Protein AF-A0A2V6IWJ3-F1 (afdb_monomer_lite)

Foldseek 3Di:
DDPVVVVVVVVVVVVVPPDPPCPPPFPKDKDKDKDQAAPPGDDDDDDDDDDDDDDDDPDRMDIDIDIDTDDDD

Structure (mmCIF, N/CA/C/O backbone):
data_AF-A0A2V6IWJ3-F1
#
_entry.id   AF-A0A2V6IWJ3-F1
#
loop_
_atom_site.group_PDB
_atom_site.id
_atom_site.type_symbol
_atom_site.label_atom_id
_atom_site.label_alt_id
_atom_site.label_comp_id
_atom_site.label_asym_id
_atom_site.label_entity_id
_atom_site.label_seq_id
_atom_site.pdbx_PDB_ins_code
_atom_site.Cartn_x
_atom_site.Cartn_y
_atom_site.Cartn_z
_atom_site.occupancy
_atom_site.B_iso_or_equiv
_atom_site.auth_seq_id
_atom_site.auth_comp_id
_atom_site.auth_asym_id
_atom_site.auth_atom_id
_atom_site.pdbx_PDB_model_num
ATOM 1 N N . MET A 1 1 ? 19.502 22.841 -63.345 1.00 52.03 1 MET A N 1
ATOM 2 C CA . MET A 1 1 ? 19.152 22.217 -62.048 1.00 52.03 1 MET A CA 1
ATOM 3 C C . MET A 1 1 ? 18.790 23.331 -61.078 1.00 52.03 1 MET A C 1
ATOM 5 O O . MET A 1 1 ? 19.635 24.170 -60.789 1.00 52.03 1 MET A O 1
ATOM 9 N N . ASN A 1 2 ? 17.512 23.435 -60.707 1.00 54.34 2 ASN A N 1
ATOM 10 C CA . ASN A 1 2 ? 16.974 24.610 -60.019 1.00 54.34 2 ASN A CA 1
ATOM 11 C C . ASN A 1 2 ? 17.433 24.619 -58.554 1.00 54.34 2 ASN A C 1
ATOM 13 O O . ASN A 1 2 ? 17.055 23.735 -57.790 1.00 54.34 2 ASN A O 1
ATOM 17 N N . LYS A 1 3 ? 18.235 25.618 -58.159 1.00 58.31 3 LYS A N 1
ATOM 18 C CA . LYS A 1 3 ? 18.786 25.762 -56.793 1.00 58.31 3 LYS A CA 1
ATOM 19 C C . LYS A 1 3 ? 17.692 25.753 -55.713 1.00 58.31 3 LYS A C 1
ATOM 21 O O . LYS A 1 3 ? 17.912 25.272 -54.610 1.00 58.31 3 LYS A O 1
ATOM 26 N N . ILE A 1 4 ? 16.497 26.215 -56.083 1.00 65.56 4 ILE A N 1
ATOM 27 C CA . ILE A 1 4 ? 15.293 26.238 -55.244 1.00 65.56 4 ILE A CA 1
ATOM 28 C C . ILE A 1 4 ? 14.777 24.817 -54.971 1.00 65.56 4 ILE A C 1
ATOM 30 O O . ILE A 1 4 ? 14.423 24.503 -53.842 1.00 65.56 4 ILE A O 1
ATOM 34 N N . ALA A 1 5 ? 14.801 23.926 -55.967 1.00 60.28 5 ALA A N 1
ATOM 35 C CA . ALA A 1 5 ? 14.351 22.545 -55.796 1.00 60.28 5 ALA A CA 1
ATOM 36 C C . ALA A 1 5 ? 15.263 21.766 -54.833 1.00 60.28 5 ALA A C 1
ATOM 38 O O . ALA A 1 5 ? 14.784 20.965 -54.038 1.00 60.28 5 ALA A O 1
ATOM 39 N N . LEU A 1 6 ? 16.570 22.050 -54.857 1.00 58.72 6 LEU A N 1
ATOM 40 C CA . LEU A 1 6 ? 17.541 21.402 -53.974 1.00 58.72 6 LEU A CA 1
ATOM 41 C C . LEU A 1 6 ? 17.371 21.835 -52.505 1.00 58.72 6 LEU A C 1
ATOM 43 O O . LEU A 1 6 ? 17.477 21.003 -51.609 1.00 58.72 6 LEU A O 1
ATOM 47 N N . ALA A 1 7 ? 17.041 23.110 -52.268 1.00 60.75 7 ALA A N 1
ATOM 48 C CA . ALA A 1 7 ? 16.808 23.655 -50.928 1.00 60.75 7 ALA A CA 1
ATOM 49 C C . ALA A 1 7 ? 15.499 23.150 -50.287 1.00 60.75 7 ALA A C 1
ATOM 51 O O . ALA A 1 7 ? 15.438 22.924 -49.080 1.00 60.75 7 ALA A O 1
ATOM 52 N N . VAL A 1 8 ? 14.452 22.931 -51.089 1.00 60.53 8 VAL A N 1
ATOM 53 C CA . VAL A 1 8 ? 13.167 22.401 -50.593 1.00 60.53 8 VAL A CA 1
ATOM 54 C C . VAL A 1 8 ? 13.302 20.933 -50.175 1.00 60.53 8 VAL A C 1
ATOM 56 O O . VAL A 1 8 ? 12.764 20.534 -49.144 1.00 60.53 8 VAL A O 1
ATOM 59 N N . ILE A 1 9 ? 14.084 20.144 -50.917 1.00 60.84 9 ILE A N 1
ATOM 60 C CA . ILE A 1 9 ? 14.346 18.734 -50.590 1.00 60.84 9 ILE A CA 1
ATOM 61 C C . ILE A 1 9 ? 15.167 18.609 -49.297 1.00 60.84 9 ILE A C 1
ATOM 63 O O . ILE A 1 9 ? 14.887 17.731 -48.481 1.00 60.84 9 ILE A O 1
ATOM 67 N N . SER A 1 10 ? 16.134 19.504 -49.057 1.00 60.00 10 SER A N 1
ATOM 68 C CA . SER A 1 10 ? 16.943 19.466 -47.832 1.00 60.00 10 SER A CA 1
ATOM 69 C C . SER A 1 10 ? 16.164 19.870 -46.575 1.00 60.00 10 SER A C 1
ATOM 71 O O . SER A 1 10 ? 16.441 19.334 -45.505 1.00 60.00 10 SER A O 1
ATOM 73 N N . LEU A 1 11 ? 15.172 20.767 -46.686 1.00 56.94 11 LEU A N 1
ATOM 74 C CA . LEU A 1 11 ? 14.286 21.099 -45.560 1.00 56.94 11 LEU A CA 1
ATOM 75 C C . LEU A 1 11 ? 13.306 19.964 -45.225 1.00 56.94 11 LEU A C 1
ATOM 77 O O . LEU A 1 11 ? 13.035 19.730 -44.050 1.00 56.94 11 LEU A O 1
ATOM 81 N N . PHE A 1 12 ? 12.803 19.239 -46.228 1.00 56.94 12 PHE A N 1
ATOM 82 C CA . PHE A 1 12 ? 11.892 18.110 -45.998 1.00 56.94 12 PHE A CA 1
ATOM 83 C C . PHE A 1 12 ? 12.613 16.863 -45.463 1.00 56.94 12 PHE A C 1
ATOM 85 O O . PHE A 1 12 ? 12.068 16.154 -44.621 1.00 56.94 12 PHE A O 1
ATOM 92 N N . GLY A 1 13 ? 13.852 16.612 -45.902 1.00 57.81 13 GLY A N 1
ATOM 93 C CA . GLY A 1 13 ? 14.647 15.473 -45.428 1.00 57.81 13 GLY A CA 1
ATOM 94 C C . GLY A 1 13 ? 15.095 15.586 -43.966 1.00 57.81 13 GLY A C 1
ATOM 95 O O . GLY A 1 13 ? 15.213 14.572 -43.286 1.00 57.81 13 GLY A O 1
ATOM 96 N N . GLY A 1 14 ? 15.311 16.805 -43.457 1.00 56.53 14 GLY A N 1
ATOM 97 C CA . GLY A 1 14 ? 15.777 17.032 -42.082 1.00 56.53 14 GLY A CA 1
ATOM 98 C C . GLY A 1 14 ? 14.718 16.795 -40.997 1.00 56.53 14 GLY A C 1
ATOM 99 O O . GLY A 1 14 ? 15.067 16.439 -39.875 1.00 56.53 14 GLY A O 1
ATOM 100 N N . LEU A 1 15 ? 13.430 16.941 -41.326 1.00 56.22 15 LEU A N 1
ATOM 101 C CA . LEU A 1 15 ? 12.321 16.772 -40.376 1.00 56.22 15 LEU A CA 1
ATOM 102 C C . LEU A 1 15 ? 11.961 15.302 -40.103 1.00 56.22 15 LEU A C 1
ATOM 104 O O . LEU A 1 15 ? 11.296 15.018 -39.112 1.00 56.22 15 LEU A O 1
ATOM 108 N N . LEU A 1 16 ? 12.421 14.367 -40.940 1.00 57.41 16 LEU A N 1
ATOM 109 C CA . LEU A 1 16 ? 12.158 12.931 -40.776 1.00 57.41 16 LEU A CA 1
ATOM 110 C C . LEU A 1 16 ? 13.129 12.234 -39.810 1.00 57.41 16 LEU A C 1
ATOM 112 O O . LEU A 1 16 ? 12.898 11.090 -39.437 1.00 57.41 16 LEU A O 1
ATOM 116 N N . PHE A 1 17 ? 14.187 12.922 -39.371 1.00 55.69 17 PHE A N 1
ATOM 117 C CA . PHE A 1 17 ? 15.125 12.428 -38.356 1.00 55.69 17 PHE A CA 1
ATOM 118 C C . PHE A 1 17 ? 14.878 13.055 -36.981 1.00 55.69 17 PHE A C 1
ATOM 120 O O . PHE A 1 17 ? 15.797 13.144 -36.163 1.00 55.69 17 PHE A O 1
ATOM 127 N N . ALA A 1 18 ? 13.645 13.502 -36.715 1.00 59.81 18 ALA A N 1
ATOM 128 C CA . ALA A 1 18 ? 13.212 13.823 -35.365 1.00 59.81 18 ALA A CA 1
ATOM 129 C C . ALA A 1 18 ? 13.339 12.552 -34.515 1.00 59.81 18 ALA A C 1
ATOM 131 O O . ALA A 1 18 ? 12.502 11.658 -34.553 1.00 59.81 18 ALA A O 1
ATOM 132 N N . LYS A 1 19 ? 14.475 12.464 -33.823 1.00 55.91 19 LYS A N 1
ATOM 133 C CA . LYS A 1 19 ? 14.861 11.424 -32.881 1.00 55.91 19 LYS A CA 1
ATOM 134 C C . LYS A 1 19 ? 13.667 11.113 -31.983 1.00 55.91 19 LYS A C 1
ATOM 136 O O . LYS A 1 19 ? 13.305 11.944 -31.152 1.00 55.91 19 LYS A O 1
ATOM 141 N N . GLU A 1 20 ? 13.085 9.927 -32.142 1.00 57.38 20 GLU A N 1
ATOM 142 C CA . GLU A 1 20 ? 12.218 9.330 -31.132 1.00 57.38 20 GLU A CA 1
ATOM 143 C C . GLU A 1 20 ? 13.081 9.155 -29.882 1.00 57.38 20 GLU A C 1
ATOM 145 O O . GLU A 1 20 ? 13.851 8.206 -29.728 1.00 57.38 20 GLU A O 1
ATOM 150 N N . GLY A 1 21 ? 13.056 10.169 -29.021 1.00 54.12 21 GLY A N 1
ATOM 151 C CA . GLY A 1 21 ? 13.549 10.048 -27.669 1.00 54.12 21 GLY A CA 1
ATOM 152 C C . GLY A 1 21 ? 12.644 9.041 -26.992 1.00 54.12 21 GLY A C 1
ATOM 153 O O . GLY A 1 21 ? 11.567 9.407 -26.538 1.00 54.12 21 GLY A O 1
ATOM 154 N N . SER A 1 22 ? 13.074 7.780 -26.972 1.00 58.31 22 SER A N 1
ATOM 155 C CA . SER A 1 22 ? 12.558 6.759 -26.071 1.00 58.31 22 SER A CA 1
ATOM 156 C C . SER A 1 22 ? 12.766 7.273 -24.648 1.00 58.31 22 SER A C 1
ATOM 158 O O . SER A 1 22 ? 13.777 6.982 -24.009 1.00 58.31 22 SER A O 1
ATOM 160 N N . ALA A 1 23 ? 11.839 8.099 -24.166 1.00 57.41 23 ALA A N 1
ATOM 161 C CA . ALA A 1 23 ? 11.611 8.263 -22.749 1.00 57.41 23 ALA A CA 1
ATOM 162 C C . ALA A 1 23 ? 11.177 6.876 -22.293 1.00 57.41 23 ALA A C 1
ATOM 164 O O . ALA A 1 23 ? 10.041 6.484 -22.538 1.00 57.41 23 ALA A O 1
ATOM 165 N N . GLY A 1 24 ? 12.130 6.089 -21.786 1.00 58.50 24 GLY A N 1
ATOM 166 C CA . GLY A 1 24 ? 11.848 4.771 -21.244 1.00 58.50 24 GLY A CA 1
ATOM 167 C C . GLY A 1 24 ? 10.770 4.954 -20.194 1.00 58.50 24 GLY A C 1
ATOM 168 O O . GLY A 1 24 ? 11.033 5.520 -19.133 1.00 58.50 24 GLY A O 1
ATOM 169 N N . GLU A 1 25 ? 9.538 4.591 -20.542 1.00 59.44 25 GLU A N 1
ATOM 170 C CA . GLU A 1 25 ? 8.429 4.647 -19.611 1.00 59.44 25 GLU A CA 1
ATOM 171 C C . GLU A 1 25 ? 8.823 3.750 -18.444 1.00 59.44 25 GLU A C 1
ATOM 173 O O . GLU A 1 25 ? 9.170 2.581 -18.630 1.00 59.44 25 GLU A O 1
ATOM 178 N N . VAL A 1 26 ? 8.861 4.326 -17.242 1.00 62.50 26 VAL A N 1
ATOM 179 C CA . VAL A 1 26 ? 9.128 3.553 -16.034 1.00 62.50 26 VAL A CA 1
ATOM 180 C C . VAL A 1 26 ? 7.993 2.547 -15.937 1.00 62.50 26 VAL A C 1
ATOM 182 O O . VAL A 1 26 ? 6.848 2.927 -15.698 1.00 62.50 26 VAL A O 1
ATOM 185 N N . LEU A 1 27 ? 8.305 1.275 -16.180 1.00 67.75 27 LEU A N 1
ATOM 186 C CA . LEU A 1 27 ? 7.337 0.195 -16.065 1.00 67.75 27 LEU A CA 1
ATOM 187 C C . LEU A 1 27 ? 6.945 0.110 -14.589 1.00 67.75 27 LEU A C 1
ATOM 189 O O . LEU A 1 27 ? 7.728 -0.351 -13.755 1.00 67.75 27 LEU A O 1
ATOM 193 N N . GLU A 1 2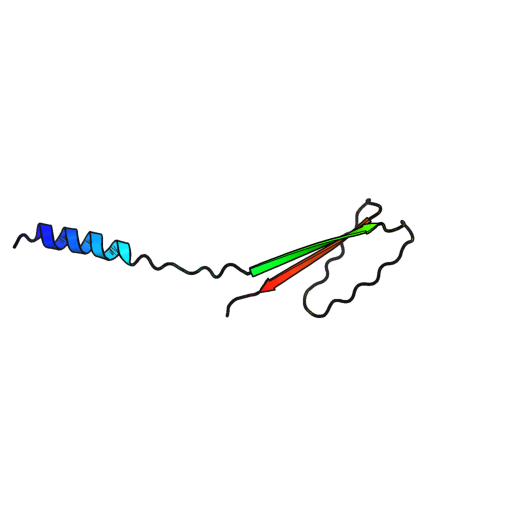8 ? 5.761 0.627 -14.276 1.00 70.69 28 GLU A N 1
ATOM 194 C CA . GLU A 1 28 ? 5.193 0.661 -12.936 1.00 70.69 28 GLU A CA 1
ATOM 195 C C . GLU A 1 28 ? 4.055 -0.358 -12.842 1.00 70.69 28 GLU A C 1
ATOM 197 O O . GLU A 1 28 ? 3.076 -0.283 -13.581 1.00 70.69 28 GLU A O 1
ATOM 202 N N . ASP A 1 29 ? 4.197 -1.323 -11.937 1.00 74.88 29 ASP A N 1
ATOM 203 C CA . ASP A 1 29 ? 3.150 -2.282 -11.592 1.00 74.88 29 ASP A CA 1
ATOM 204 C C . ASP A 1 29 ? 2.597 -1.937 -10.206 1.00 74.88 29 ASP A C 1
ATOM 206 O O . ASP A 1 29 ? 3.349 -1.877 -9.226 1.00 74.88 29 ASP A O 1
ATOM 210 N N . VAL A 1 30 ? 1.289 -1.675 -10.132 1.00 79.00 30 VAL A N 1
ATOM 211 C CA . VAL A 1 30 ? 0.592 -1.300 -8.896 1.00 79.00 30 VAL A CA 1
ATOM 212 C C . VAL A 1 30 ? -0.349 -2.425 -8.493 1.00 79.00 30 VAL A C 1
ATOM 214 O O . VAL A 1 30 ? -1.367 -2.675 -9.138 1.00 79.00 30 VAL A O 1
ATOM 217 N N . VAL A 1 31 ? -0.043 -3.076 -7.374 1.00 80.62 31 VAL A N 1
ATOM 218 C CA . VAL A 1 31 ? -0.894 -4.110 -6.787 1.00 80.62 31 VAL A CA 1
ATOM 219 C C . VAL A 1 31 ? -1.605 -3.536 -5.571 1.00 80.62 31 VAL A C 1
ATOM 221 O O . VAL A 1 31 ? -0.987 -3.271 -4.540 1.00 80.62 31 VAL A O 1
ATOM 224 N N . GLU A 1 32 ? -2.926 -3.388 -5.676 1.00 85.88 32 GLU A N 1
ATOM 225 C CA . GLU A 1 32 ? -3.779 -3.006 -4.553 1.00 85.88 32 GLU A CA 1
ATOM 226 C C . GLU A 1 32 ? -4.493 -4.221 -3.958 1.00 85.88 32 GLU A C 1
ATOM 228 O O . GLU A 1 32 ? -5.136 -5.007 -4.662 1.00 85.88 32 GLU A O 1
ATOM 233 N N . ARG A 1 33 ? -4.427 -4.360 -2.634 1.00 83.25 33 ARG A N 1
ATOM 234 C CA . ARG A 1 33 ? -5.201 -5.351 -1.880 1.00 83.25 33 ARG A CA 1
ATOM 235 C C . ARG A 1 33 ? -5.849 -4.698 -0.672 1.00 83.25 33 ARG A C 1
ATOM 237 O O . ARG A 1 33 ? -5.232 -3.880 0.003 1.00 83.25 33 ARG A O 1
ATOM 244 N N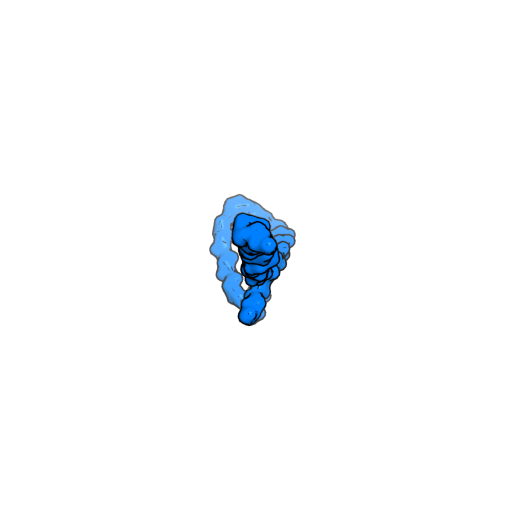 . ARG A 1 34 ? -7.098 -5.073 -0.405 1.00 84.69 34 ARG A N 1
ATOM 245 C CA . ARG A 1 34 ? -7.856 -4.611 0.758 1.00 84.69 34 ARG A CA 1
ATOM 246 C C . ARG A 1 34 ? -8.194 -5.795 1.634 1.00 84.69 34 ARG A C 1
ATOM 248 O O . ARG A 1 34 ? -8.645 -6.825 1.131 1.00 84.69 34 ARG A O 1
ATOM 255 N N . PHE A 1 35 ? -7.975 -5.623 2.925 1.00 83.38 35 PHE A N 1
ATOM 256 C CA . PHE A 1 35 ? -8.291 -6.615 3.932 1.00 83.38 35 PHE A CA 1
ATOM 257 C C . PHE A 1 35 ? -9.148 -5.939 5.001 1.00 83.38 35 PHE A C 1
ATOM 259 O O . PHE A 1 35 ? -8.729 -4.903 5.521 1.00 83.38 35 PHE A O 1
ATOM 266 N N . PRO A 1 36 ? -10.335 -6.479 5.331 1.00 83.62 36 PRO A N 1
ATOM 267 C CA . PRO A 1 36 ? -11.074 -5.991 6.484 1.00 83.62 36 PRO A CA 1
ATOM 268 C C . PRO A 1 36 ? -10.208 -6.199 7.729 1.00 83.62 36 PRO A C 1
ATOM 270 O O . PRO A 1 36 ? -9.615 -7.269 7.899 1.00 83.62 36 PRO A O 1
ATOM 273 N N . LEU A 1 37 ? -10.114 -5.180 8.578 1.00 81.50 37 LEU A N 1
ATOM 274 C CA . LEU A 1 37 ? -9.364 -5.262 9.824 1.00 81.50 37 LEU A CA 1
ATOM 275 C C . LEU A 1 37 ? -10.232 -4.710 10.948 1.00 81.50 37 LEU A C 1
ATOM 277 O O . LEU A 1 37 ? -10.727 -3.588 10.873 1.00 81.50 37 LEU A O 1
ATOM 281 N N . ASP A 1 38 ? -10.412 -5.519 11.988 1.00 82.62 38 ASP A N 1
ATOM 282 C CA . ASP A 1 38 ? -11.033 -5.068 13.228 1.00 82.62 38 ASP A CA 1
ATOM 283 C C . ASP A 1 38 ? -10.233 -3.885 13.816 1.00 82.62 38 ASP A C 1
ATOM 285 O O . ASP A 1 38 ? -9.008 -3.866 13.672 1.00 82.62 38 ASP A O 1
ATOM 289 N N . PRO A 1 39 ? -10.862 -2.918 14.508 1.00 79.88 39 PRO A N 1
ATOM 290 C CA . PRO A 1 39 ? -10.149 -1.804 15.141 1.00 79.88 3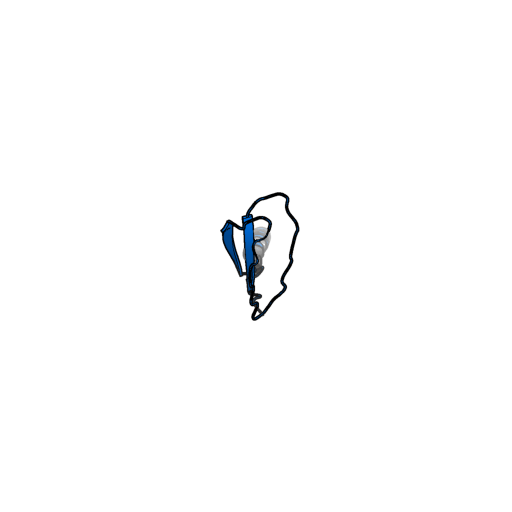9 PRO A CA 1
ATOM 291 C C . PRO A 1 39 ? -9.025 -2.223 16.105 1.00 79.88 39 PRO A C 1
ATOM 293 O O . PRO A 1 39 ? -8.085 -1.464 16.325 1.00 79.88 39 PRO A O 1
ATOM 296 N N . SER A 1 40 ? -9.113 -3.424 16.680 1.00 83.19 40 SER A N 1
ATOM 297 C CA . SER A 1 40 ? -8.078 -4.033 17.529 1.00 83.19 40 SER A CA 1
ATOM 298 C C . SER A 1 40 ? -7.230 -5.090 16.806 1.00 83.19 40 SER A C 1
ATOM 300 O O . SER A 1 40 ? -6.354 -5.721 17.401 1.00 83.19 40 SER A O 1
ATOM 302 N N . GLY A 1 41 ? -7.493 -5.296 15.516 1.00 81.75 41 GLY A N 1
ATOM 303 C CA . GLY A 1 41 ? -6.829 -6.273 14.674 1.00 81.75 41 GLY A CA 1
ATOM 304 C C . GLY A 1 41 ? -5.357 -5.947 14.452 1.00 81.75 41 GLY A C 1
ATOM 305 O O . GLY A 1 41 ? -4.913 -4.802 14.492 1.00 81.75 41 GLY A O 1
ATOM 306 N N . THR A 1 42 ? -4.571 -6.986 14.194 1.00 84.06 42 THR A N 1
ATOM 307 C CA . THR A 1 42 ? -3.149 -6.856 13.865 1.00 84.06 42 THR A CA 1
ATOM 308 C C . THR A 1 42 ? -2.906 -7.426 12.476 1.00 84.06 42 THR A C 1
ATOM 310 O O . THR A 1 42 ? -3.462 -8.467 12.127 1.00 84.06 42 THR A O 1
ATOM 313 N N . PHE A 1 43 ? -2.050 -6.776 11.690 1.00 82.81 43 PHE A N 1
ATOM 314 C CA . PHE A 1 43 ? -1.577 -7.308 10.414 1.00 82.81 43 PHE A CA 1
ATOM 315 C C . PHE A 1 43 ? -0.053 -7.456 10.431 1.00 82.81 43 PHE A C 1
ATOM 317 O O . PHE A 1 43 ? 0.648 -6.763 11.167 1.00 82.81 43 PHE A O 1
ATOM 324 N N . SER A 1 44 ? 0.465 -8.381 9.623 1.00 83.81 44 SER A N 1
ATOM 325 C CA . SER A 1 44 ? 1.902 -8.589 9.440 1.00 83.81 44 SER A CA 1
ATOM 326 C C . SER A 1 44 ? 2.273 -8.286 7.994 1.00 83.81 44 SER A C 1
ATOM 328 O O . SER A 1 44 ? 1.612 -8.760 7.070 1.00 83.81 44 SER A O 1
ATOM 330 N N . LEU A 1 45 ? 3.331 -7.501 7.799 1.00 83.88 45 LEU 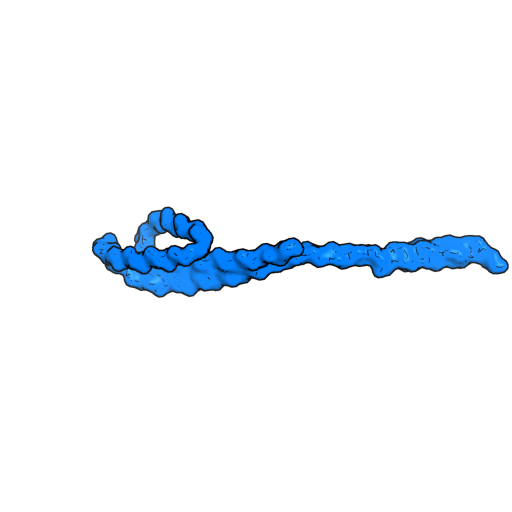A N 1
ATOM 331 C CA . LEU A 1 45 ? 3.863 -7.143 6.489 1.00 83.88 45 LEU A CA 1
ATOM 332 C C . LEU A 1 45 ? 5.334 -7.562 6.414 1.00 83.88 45 LEU A C 1
ATOM 334 O O . LEU A 1 45 ? 6.116 -7.278 7.321 1.00 83.88 45 LEU A O 1
ATOM 338 N N . ARG A 1 46 ? 5.722 -8.201 5.309 1.00 85.38 46 ARG A N 1
ATOM 339 C CA . ARG A 1 46 ? 7.120 -8.484 4.973 1.00 85.38 46 ARG A CA 1
ATOM 340 C C . ARG A 1 46 ? 7.438 -7.855 3.621 1.00 85.38 46 ARG A C 1
ATOM 342 O O . ARG A 1 46 ? 6.907 -8.300 2.610 1.00 85.38 46 ARG A O 1
ATOM 349 N N . ALA A 1 47 ? 8.317 -6.858 3.615 1.00 81.88 47 ALA A N 1
ATOM 350 C CA . ALA A 1 47 ? 8.908 -6.306 2.400 1.00 81.88 47 ALA A CA 1
ATOM 351 C C . ALA A 1 47 ? 10.282 -6.951 2.153 1.00 81.88 47 ALA A C 1
ATOM 353 O O . ALA A 1 47 ? 11.001 -7.250 3.106 1.00 81.88 47 ALA A O 1
ATOM 354 N N . ILE A 1 48 ? 10.617 -7.208 0.886 1.00 81.81 48 ILE A N 1
ATOM 355 C CA . ILE A 1 48 ? 11.916 -7.776 0.477 1.00 81.81 48 ILE A CA 1
ATOM 356 C C . ILE A 1 48 ? 12.817 -6.675 -0.094 1.00 81.81 48 ILE A C 1
ATOM 358 O O . ILE A 1 48 ? 13.995 -6.626 0.236 1.00 81.81 48 ILE A O 1
ATOM 362 N N . ASP A 1 49 ? 12.249 -5.793 -0.917 1.00 77.62 49 ASP A N 1
ATOM 363 C CA . ASP A 1 49 ? 12.933 -4.675 -1.565 1.00 77.62 49 ASP A CA 1
ATOM 364 C C . ASP A 1 49 ? 11.938 -3.514 -1.747 1.00 77.62 49 ASP A C 1
ATOM 366 O O . ASP A 1 49 ? 10.768 -3.757 -2.065 1.00 77.62 49 ASP A O 1
ATOM 370 N N . GLY A 1 50 ? 12.383 -2.279 -1.510 1.00 78.75 50 GLY A N 1
ATOM 371 C CA . GLY A 1 50 ? 11.570 -1.059 -1.584 1.00 78.75 50 GLY A CA 1
ATOM 372 C C . GLY A 1 50 ? 11.228 -0.398 -0.241 1.00 78.75 50 GLY A C 1
ATOM 373 O O . GLY A 1 50 ? 11.756 -0.743 0.817 1.00 78.75 50 GLY A O 1
ATOM 374 N N . THR A 1 51 ? 10.331 0.588 -0.301 1.00 82.44 51 THR A N 1
ATOM 375 C CA . THR A 1 51 ? 9.907 1.415 0.840 1.00 82.44 51 THR A CA 1
ATOM 376 C C . THR A 1 51 ? 8.498 1.034 1.281 1.00 82.44 51 THR A C 1
ATOM 378 O O . THR A 1 51 ? 7.622 0.812 0.448 1.00 82.44 51 THR A O 1
ATOM 381 N N . VAL A 1 52 ? 8.271 0.987 2.596 1.00 85.56 52 VAL A N 1
ATOM 382 C CA . VAL A 1 52 ? 6.939 0.807 3.185 1.00 85.56 52 VAL A CA 1
ATOM 383 C C . VAL A 1 52 ? 6.484 2.130 3.784 1.00 85.56 52 VAL A C 1
ATOM 385 O O . VAL A 1 52 ? 7.133 2.656 4.685 1.00 85.56 52 VAL A O 1
ATOM 388 N N . GLU A 1 53 ? 5.346 2.630 3.317 1.00 84.94 53 GLU A N 1
ATOM 389 C CA . GLU A 1 53 ? 4.679 3.804 3.875 1.00 84.94 53 GLU A CA 1
ATOM 390 C C . GLU A 1 53 ? 3.384 3.368 4.569 1.00 84.94 53 GLU A C 1
ATOM 392 O O . GLU A 1 53 ? 2.586 2.620 4.001 1.00 84.94 53 GLU A O 1
ATOM 397 N N . ILE A 1 54 ? 3.186 3.806 5.815 1.00 86.62 54 ILE A N 1
ATOM 398 C CA . ILE A 1 54 ? 1.999 3.482 6.615 1.00 86.62 54 ILE A CA 1
ATOM 399 C C . ILE A 1 54 ? 1.255 4.780 6.903 1.00 86.62 54 ILE A C 1
ATOM 401 O O . ILE A 1 54 ? 1.792 5.680 7.548 1.00 86.62 54 ILE A O 1
ATOM 405 N N . PHE A 1 55 ? 0.005 4.850 6.453 1.00 87.56 55 PHE A N 1
ATOM 406 C CA . PHE A 1 55 ? -0.880 5.988 6.672 1.00 87.56 55 PHE A CA 1
ATOM 407 C C . PHE A 1 55 ? -2.052 5.570 7.559 1.00 87.56 55 PHE A C 1
ATOM 409 O O . PHE A 1 55 ? -2.675 4.535 7.328 1.00 87.56 55 PHE A O 1
ATOM 416 N N . GLY A 1 56 ? -2.348 6.381 8.576 1.00 85.88 56 GLY A N 1
ATOM 417 C CA . GLY A 1 56 ? -3.553 6.216 9.385 1.00 85.88 56 GLY A CA 1
ATOM 418 C C . GLY A 1 56 ? -4.802 6.601 8.594 1.00 85.88 56 GLY A C 1
ATOM 419 O O . GLY A 1 56 ? -4.771 7.519 7.774 1.00 85.88 56 GLY A O 1
ATOM 420 N N . THR A 1 57 ? -5.903 5.901 8.843 1.00 86.31 57 THR A N 1
ATOM 421 C CA . THR A 1 57 ? -7.212 6.181 8.248 1.00 86.31 57 THR A CA 1
ATOM 422 C C . THR A 1 57 ? -8.313 5.856 9.253 1.00 86.31 57 THR A C 1
ATOM 424 O O . THR A 1 57 ? -8.114 5.022 10.133 1.00 86.31 57 THR A O 1
ATOM 427 N N . ASP A 1 58 ? -9.479 6.481 9.096 1.00 88.00 58 ASP A N 1
ATOM 428 C CA . ASP A 1 58 ? -10.666 6.223 9.921 1.00 88.00 58 ASP A CA 1
ATOM 429 C C . ASP A 1 58 ? -11.494 5.020 9.413 1.00 88.00 58 ASP A C 1
ATOM 431 O O . ASP A 1 58 ? -12.578 4.732 9.922 1.00 88.00 58 ASP A O 1
ATOM 435 N N . SER A 1 59 ? -11.019 4.313 8.379 1.00 83.56 59 SER A N 1
ATOM 436 C CA . SER A 1 59 ? -11.701 3.145 7.810 1.00 83.56 59 SER A CA 1
ATOM 437 C C . SER A 1 59 ? -11.422 1.855 8.592 1.00 83.56 59 SER A C 1
ATOM 439 O O . SER A 1 59 ? -10.311 1.647 9.069 1.00 83.56 59 SER A O 1
ATOM 441 N N . GLN A 1 60 ? -12.389 0.932 8.628 1.00 84.19 60 GLN A N 1
ATOM 442 C CA . GLN A 1 60 ? -12.234 -0.418 9.207 1.00 84.19 60 GLN A CA 1
ATOM 443 C C . GLN A 1 60 ? -11.586 -1.417 8.223 1.00 84.19 60 GLN A C 1
ATOM 445 O O . GLN A 1 60 ? -11.962 -2.589 8.135 1.00 84.19 60 GLN A O 1
ATOM 450 N N . GLU A 1 61 ? -10.638 -0.946 7.417 1.00 81.75 61 GLU A N 1
ATOM 451 C CA . GLU A 1 61 ? -9.904 -1.764 6.456 1.00 81.75 61 GLU A CA 1
ATOM 452 C C . GLU A 1 61 ? -8.426 -1.381 6.417 1.00 81.75 61 GLU A C 1
ATOM 454 O O . GLU A 1 61 ? -8.042 -0.236 6.653 1.00 81.75 61 GLU A O 1
ATOM 459 N N . VAL A 1 62 ? -7.587 -2.357 6.074 1.00 83.81 62 VAL A N 1
ATOM 460 C CA . VAL A 1 62 ? -6.201 -2.124 5.675 1.00 83.81 62 VAL A CA 1
ATOM 461 C C . VAL A 1 62 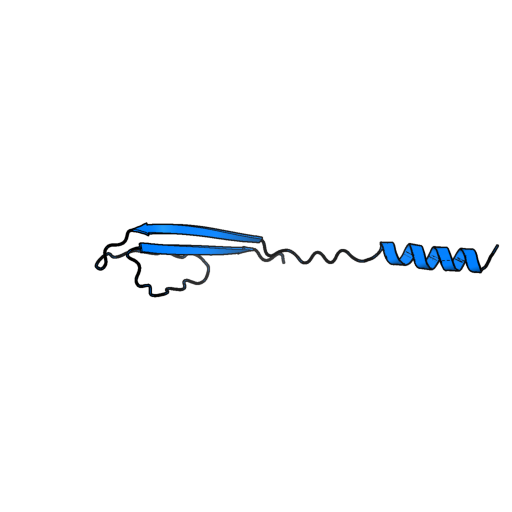? -6.126 -2.202 4.159 1.00 83.81 62 VAL A C 1
ATOM 463 O O . VAL A 1 62 ? -6.393 -3.249 3.559 1.00 83.81 62 VAL A O 1
ATOM 466 N N . LYS A 1 63 ? -5.718 -1.096 3.535 1.00 85.69 63 LYS A N 1
ATOM 467 C CA . LYS A 1 63 ? -5.379 -1.034 2.112 1.00 85.69 63 LYS A CA 1
ATOM 468 C C . LYS A 1 63 ? -3.862 -1.120 1.952 1.00 85.69 63 LYS A C 1
ATOM 470 O O . LYS A 1 63 ? -3.137 -0.242 2.407 1.00 85.69 63 LYS A O 1
ATOM 475 N N . ILE A 1 64 ? -3.393 -2.160 1.271 1.00 83.19 64 ILE A N 1
ATOM 476 C CA . ILE A 1 64 ? -1.988 -2.332 0.898 1.00 83.19 64 ILE A CA 1
ATOM 477 C C . ILE A 1 64 ? -1.848 -1.962 -0.575 1.00 83.19 64 ILE A C 1
ATOM 479 O O . ILE A 1 64 ? -2.528 -2.541 -1.425 1.00 83.19 64 ILE A O 1
ATOM 483 N N . VAL A 1 65 ? -0.967 -1.007 -0.865 1.00 82.12 65 VAL A N 1
ATOM 484 C CA . VAL A 1 65 ? -0.611 -0.590 -2.225 1.00 82.12 65 VAL A CA 1
ATOM 485 C C . VAL A 1 65 ? 0.869 -0.881 -2.422 1.00 82.12 65 VAL A C 1
ATOM 487 O O . VAL A 1 65 ? 1.715 -0.253 -1.791 1.00 82.12 65 VAL A O 1
ATOM 490 N N . ALA A 1 66 ? 1.183 -1.862 -3.261 1.00 81.56 66 ALA A N 1
ATOM 491 C CA . ALA A 1 66 ? 2.554 -2.172 -3.642 1.00 81.56 66 ALA A CA 1
ATOM 492 C C . ALA A 1 66 ? 2.834 -1.565 -5.015 1.00 81.56 66 ALA A C 1
ATOM 494 O O . ALA A 1 66 ? 2.143 -1.891 -5.977 1.00 81.56 66 ALA A O 1
ATOM 495 N N . VAL A 1 67 ? 3.842 -0.697 -5.096 1.00 80.44 67 VAL A N 1
ATOM 496 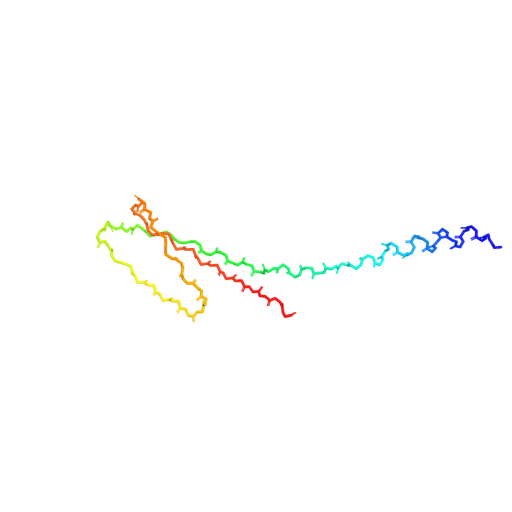C CA . VAL A 1 67 ? 4.256 -0.033 -6.335 1.00 80.44 67 VAL A CA 1
ATOM 497 C C . VAL A 1 67 ? 5.637 -0.545 -6.722 1.00 80.44 67 VAL A C 1
ATOM 499 O O . VAL A 1 67 ? 6.626 -0.251 -6.050 1.00 80.44 67 VAL A O 1
ATOM 502 N N . LYS A 1 68 ? 5.721 -1.324 -7.798 1.00 78.81 68 LYS A N 1
ATOM 503 C CA . LYS A 1 68 ? 6.983 -1.838 -8.329 1.00 78.81 68 LYS A CA 1
ATOM 504 C C . LYS A 1 68 ? 7.376 -1.023 -9.551 1.00 78.81 68 LYS A C 1
ATOM 506 O O . LYS A 1 68 ? 6.682 -1.072 -10.556 1.00 78.81 68 LYS A O 1
ATOM 511 N N . LYS A 1 69 ? 8.500 -0.310 -9.475 1.00 75.88 69 LYS A N 1
ATOM 512 C CA . LYS A 1 69 ? 9.044 0.476 -10.590 1.00 75.88 69 LYS A CA 1
ATOM 513 C C . LYS A 1 69 ? 10.270 -0.224 -11.160 1.00 75.88 69 LYS A C 1
ATOM 515 O O . LYS A 1 69 ? 11.213 -0.499 -10.420 1.00 75.88 69 LYS A O 1
ATOM 520 N N . ALA A 1 70 ? 10.266 -0.519 -12.455 1.00 72.62 70 ALA A N 1
ATOM 521 C CA . ALA A 1 70 ? 11.460 -0.948 -13.168 1.00 72.62 70 ALA A CA 1
ATOM 522 C C . ALA A 1 70 ? 12.056 0.247 -13.917 1.00 72.62 70 ALA A C 1
ATOM 524 O O . ALA A 1 70 ? 11.392 0.878 -14.740 1.00 72.62 70 ALA A O 1
ATOM 525 N N . PHE A 1 71 ? 13.318 0.545 -13.622 1.00 61.75 71 PHE A N 1
ATOM 526 C CA . PHE A 1 71 ? 14.091 1.552 -14.337 1.00 61.75 71 PHE A CA 1
ATOM 527 C C . PHE A 1 71 ? 14.897 0.846 -15.430 1.00 61.75 71 PHE A C 1
ATOM 529 O O . PHE A 1 71 ? 15.658 -0.078 -15.139 1.00 61.75 71 PHE A O 1
ATOM 536 N N . SER A 1 72 ? 14.709 1.245 -16.687 1.00 59.41 72 SER A N 1
ATOM 537 C CA . SER A 1 72 ? 15.615 0.860 -17.771 1.00 59.41 72 SER A CA 1
ATOM 538 C C . SER A 1 72 ? 16.990 1.523 -17.544 1.00 59.41 72 SER A C 1
ATOM 540 O O . SER A 1 72 ? 16.992 2.719 -17.243 1.00 59.41 72 SER A O 1
ATOM 542 N N . PRO A 1 73 ? 18.117 0.782 -17.641 1.00 57.88 73 PRO A N 1
ATOM 543 C CA . PRO A 1 73 ? 19.474 1.321 -17.472 1.00 57.88 73 PRO A CA 1
ATOM 544 C C . PRO A 1 73 ? 19.835 2.442 -18.449 1.00 57.88 73 PRO A C 1
ATOM 546 O O . PRO A 1 73 ? 19.337 2.408 -19.598 1.00 57.88 73 PRO A O 1
#

Secondary structure (DSSP, 8-state):
--HHHHHHHHHHHHGGG---------EEEEEEEEEE--TT-------SSS-------SSSEEEEEEEEEEPP-

Radius of gyration: 26.8 Å; chains: 1; bounding box: 32×35×80 Å

Sequence (73 aa):
MNKIALAVISLFGGLLFAKEGSAGEVLEDVVERRFPLDPSGTFSLRAIDGTVEIFGTDSQEVKIVAVKKAFSP

pLDDT: mean 72.53, std 12.12, range [52.03, 88.0]